Protein AF-A0A179IFD5-F1 (afdb_monomer_lite)

Sequence (68 aa):
MYTHNPGEKTNIITSVVAQAPAGAASAVVVNGWHTSRSDWRTHCTVDYYDANDNKLSREHIEFKLGQA

Foldseek 3Di:
DPPPDVPQVVQCVVQCVVPPDPQFPDKDFPAGFDADPVGRFTWTWMWTAHPVRHTDDIDTGTRDPDPD

pLDDT: mean 82.17, std 14.52, range [39.84, 95.81]

Organism: Cordyceps confragosa (NCBI:txid2714763)

Structure (mmCIF, N/CA/C/O backbone):
data_AF-A0A179IFD5-F1
#
_entry.id   AF-A0A179IFD5-F1
#
loop_
_atom_site.group_PDB
_atom_site.id
_atom_site.type_symbol
_atom_site.label_atom_id
_atom_site.label_alt_id
_atom_site.label_comp_id
_atom_site.label_asym_id
_atom_site.label_entity_id
_atom_site.label_seq_id
_atom_site.pdbx_PDB_ins_code
_atom_site.Cartn_x
_atom_site.Cartn_y
_atom_site.Cartn_z
_atom_site.occupancy
_atom_site.B_iso_or_equiv
_atom_site.auth_seq_id
_atom_site.auth_comp_id
_atom_site.auth_asym_id
_atom_site.auth_atom_id
_atom_site.pdbx_PDB_model_num
ATOM 1 N N . MET A 1 1 ? 11.019 -10.478 -6.564 1.00 49.41 1 MET A N 1
ATOM 2 C CA . MET A 1 1 ? 10.123 -9.324 -6.327 1.00 49.41 1 MET A CA 1
ATOM 3 C C . MET A 1 1 ? 10.961 -8.175 -5.767 1.00 49.41 1 MET A C 1
ATOM 5 O O . MET A 1 1 ? 11.661 -8.387 -4.788 1.00 49.41 1 MET A O 1
ATOM 9 N N . TYR A 1 2 ? 10.980 -7.026 -6.455 1.00 46.94 2 TYR A N 1
ATOM 10 C CA . TYR A 1 2 ? 11.715 -5.764 -6.183 1.00 46.94 2 TYR A CA 1
ATOM 11 C C . TYR A 1 2 ? 13.245 -5.753 -6.064 1.00 46.94 2 TYR A C 1
ATOM 13 O O . TYR A 1 2 ? 13.837 -4.678 -6.058 1.00 46.94 2 TYR A O 1
ATOM 21 N N . THR A 1 3 ? 13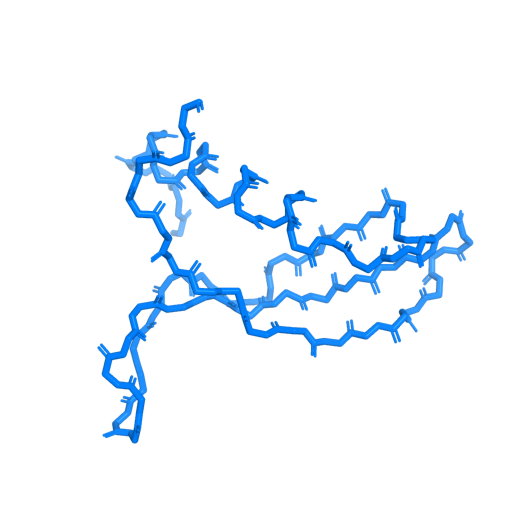.915 -6.901 -6.030 1.00 43.94 3 THR A N 1
ATOM 22 C CA . THR A 1 3 ? 15.363 -6.963 -5.768 1.00 43.94 3 THR A CA 1
ATOM 23 C C . THR A 1 3 ? 16.252 -6.387 -6.883 1.00 43.94 3 THR A C 1
ATOM 25 O O . THR A 1 3 ? 17.445 -6.237 -6.663 1.00 43.94 3 THR A O 1
ATOM 28 N N . HIS A 1 4 ? 15.714 -6.060 -8.064 1.00 50.56 4 HIS A N 1
ATOM 29 C CA . HIS A 1 4 ? 16.521 -5.678 -9.234 1.00 50.56 4 HIS A CA 1
ATOM 30 C C . HIS A 1 4 ? 16.297 -4.252 -9.761 1.00 50.56 4 HIS A C 1
ATOM 32 O O . HIS A 1 4 ? 16.954 -3.882 -10.727 1.00 50.56 4 HIS A O 1
ATOM 38 N N . ASN A 1 5 ? 15.414 -3.441 -9.154 1.00 62.50 5 ASN A N 1
ATOM 39 C CA . ASN A 1 5 ? 15.126 -2.102 -9.683 1.00 62.50 5 ASN A CA 1
ATOM 40 C C . ASN A 1 5 ? 14.751 -1.081 -8.583 1.00 62.50 5 ASN A C 1
ATOM 42 O O . ASN A 1 5 ? 13.576 -0.920 -8.238 1.00 62.50 5 ASN A O 1
ATOM 46 N N . PRO A 1 6 ? 15.731 -0.366 -7.999 1.00 65.69 6 PRO A N 1
ATOM 47 C CA . PRO A 1 6 ? 15.471 0.601 -6.929 1.00 65.69 6 PRO A CA 1
ATOM 48 C C . PRO A 1 6 ? 14.576 1.769 -7.375 1.00 65.69 6 PRO A C 1
ATOM 50 O O . PRO A 1 6 ? 13.789 2.265 -6.572 1.00 65.69 6 PRO A O 1
ATOM 53 N N . GLY A 1 7 ? 14.628 2.162 -8.654 1.00 70.06 7 GLY A N 1
ATOM 54 C CA . GLY A 1 7 ? 13.764 3.214 -9.203 1.00 70.06 7 GLY A CA 1
ATOM 55 C C . GLY A 1 7 ? 12.275 2.852 -9.175 1.00 70.06 7 GLY A C 1
ATOM 56 O O . GLY A 1 7 ? 11.438 3.692 -8.855 1.00 70.06 7 GLY A O 1
ATO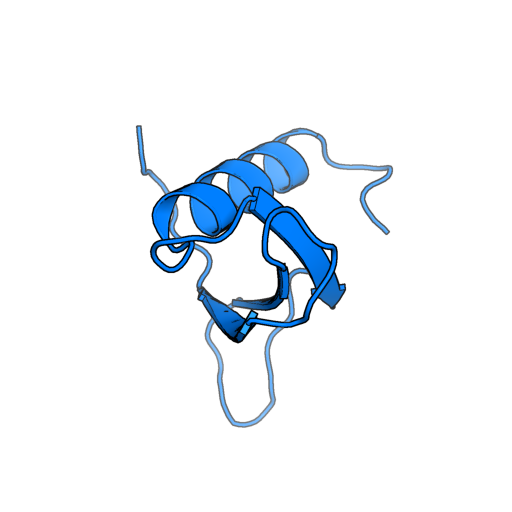M 57 N N . GLU A 1 8 ? 11.930 1.584 -9.415 1.00 75.88 8 GLU A N 1
ATOM 58 C CA . GLU A 1 8 ? 10.535 1.133 -9.351 1.00 75.88 8 GLU A CA 1
ATOM 59 C C . GLU A 1 8 ? 9.994 1.156 -7.923 1.00 75.88 8 GLU A C 1
ATOM 61 O O . GLU A 1 8 ? 8.846 1.546 -7.711 1.00 75.88 8 GLU A O 1
ATOM 66 N N . LYS A 1 9 ? 10.829 0.804 -6.935 1.00 77.00 9 LYS A N 1
ATOM 67 C CA . LYS A 1 9 ? 10.461 0.883 -5.516 1.00 77.00 9 LYS A CA 1
ATOM 68 C C . LYS A 1 9 ? 10.145 2.322 -5.105 1.00 77.00 9 LYS A C 1
ATOM 70 O O . LYS A 1 9 ? 9.134 2.544 -4.445 1.00 77.00 9 LYS A O 1
ATOM 75 N N . THR A 1 10 ? 10.968 3.288 -5.515 1.00 82.00 10 THR A N 1
ATOM 76 C CA . THR A 1 10 ? 10.710 4.710 -5.240 1.00 82.00 10 THR A CA 1
ATOM 77 C C . THR A 1 10 ? 9.389 5.162 -5.859 1.00 82.00 10 THR A C 1
ATOM 79 O O . THR A 1 10 ? 8.572 5.757 -5.165 1.00 82.00 10 THR A O 1
ATOM 82 N N . ASN A 1 11 ? 9.119 4.802 -7.118 1.00 82.44 11 ASN A N 1
ATOM 83 C CA . ASN A 1 11 ? 7.876 5.186 -7.795 1.00 82.44 11 ASN A CA 1
ATOM 84 C C . ASN A 1 11 ? 6.621 4.604 -7.124 1.00 82.44 11 ASN A C 1
ATOM 86 O O . ASN A 1 11 ? 5.590 5.275 -7.063 1.00 82.44 11 ASN A O 1
ATOM 90 N N . ILE A 1 12 ? 6.703 3.377 -6.598 1.00 83.56 12 ILE A N 1
ATOM 91 C CA . ILE A 1 12 ? 5.622 2.779 -5.799 1.00 83.56 12 ILE A CA 1
ATOM 92 C C . ILE A 1 12 ? 5.397 3.587 -4.545 1.00 83.56 12 ILE A C 1
ATOM 94 O O . ILE A 1 12 ? 4.273 3.999 -4.303 1.00 83.56 12 ILE A O 1
ATOM 98 N N . ILE A 1 13 ? 6.451 3.836 -3.768 1.00 85.81 13 ILE A N 1
ATOM 99 C CA . ILE A 1 13 ? 6.327 4.558 -2.501 1.00 85.81 13 ILE A CA 1
ATOM 100 C C . ILE A 1 13 ? 5.700 5.933 -2.745 1.00 85.81 13 ILE A C 1
ATOM 102 O O . ILE A 1 13 ? 4.718 6.265 -2.088 1.00 85.81 13 ILE A O 1
ATOM 106 N N . THR A 1 14 ? 6.188 6.688 -3.733 1.00 88.56 14 THR A N 1
ATOM 107 C CA . THR A 1 14 ? 5.627 8.001 -4.078 1.00 88.56 14 THR A CA 1
ATOM 108 C C . THR A 1 14 ? 4.152 7.900 -4.466 1.00 88.56 14 THR A C 1
ATOM 110 O O . THR A 1 14 ? 3.334 8.651 -3.942 1.00 88.56 14 THR A O 1
ATOM 113 N N . SER A 1 15 ? 3.787 6.943 -5.326 1.00 88.19 15 SER A N 1
ATOM 114 C CA . SER A 1 15 ? 2.398 6.775 -5.780 1.00 88.19 15 SER A CA 1
ATOM 115 C C . SER A 1 15 ? 1.464 6.333 -4.651 1.00 88.19 15 SER A C 1
ATOM 117 O O . SER A 1 15 ? 0.335 6.812 -4.575 1.00 88.19 15 SER A O 1
ATOM 119 N N . VAL A 1 16 ? 1.935 5.444 -3.771 1.00 90.56 16 VAL A N 1
ATOM 120 C CA . VAL A 1 16 ? 1.198 4.919 -2.612 1.00 90.56 16 VAL A CA 1
ATOM 121 C C . VAL A 1 16 ? 0.959 5.999 -1.571 1.00 90.56 16 VAL A C 1
ATOM 123 O O . VAL A 1 16 ? -0.146 6.086 -1.045 1.00 90.56 16 VAL A O 1
ATOM 126 N N . VAL A 1 17 ? 1.966 6.825 -1.285 1.00 90.50 17 VAL A N 1
ATOM 127 C CA . VAL A 1 17 ? 1.840 7.941 -0.339 1.00 90.50 17 VAL A CA 1
ATOM 128 C C . VAL A 1 17 ? 0.928 9.028 -0.907 1.00 90.50 17 VAL A C 1
ATOM 130 O O . VAL A 1 17 ? 0.054 9.515 -0.198 1.00 90.50 17 VAL A O 1
ATOM 133 N N . ALA A 1 18 ? 1.074 9.375 -2.189 1.00 90.38 18 ALA A N 1
ATOM 134 C CA . ALA A 1 18 ? 0.261 10.409 -2.832 1.00 90.38 18 ALA A CA 1
ATOM 135 C C . ALA A 1 18 ? -1.232 10.048 -2.924 1.00 90.38 18 ALA A C 1
ATOM 137 O O . ALA A 1 18 ? -2.078 10.938 -2.958 1.00 90.38 18 ALA A O 1
ATOM 138 N N . GLN A 1 19 ? -1.552 8.754 -2.984 1.00 89.50 19 GLN A N 1
ATOM 139 C CA . GLN A 1 19 ? -2.921 8.238 -3.096 1.00 89.50 19 GLN A CA 1
ATOM 140 C C . GLN A 1 19 ? -3.436 7.636 -1.781 1.00 89.50 19 GLN A C 1
ATOM 142 O O . GLN A 1 19 ? -4.502 7.024 -1.763 1.00 89.50 19 GLN A O 1
ATOM 147 N N . ALA A 1 20 ? -2.698 7.805 -0.679 1.00 90.94 20 ALA A N 1
ATOM 148 C CA . ALA A 1 20 ? -3.107 7.287 0.616 1.00 90.94 20 ALA A CA 1
ATOM 149 C C . ALA A 1 20 ? -4.399 7.974 1.102 1.00 90.94 20 ALA A C 1
ATOM 151 O O . ALA A 1 20 ? -4.492 9.206 1.064 1.00 90.94 20 ALA A O 1
ATOM 152 N N . PRO A 1 21 ? -5.393 7.210 1.590 1.00 90.31 21 PRO A N 1
ATOM 153 C CA . PRO A 1 21 ? -6.590 7.790 2.175 1.00 90.31 21 PRO A CA 1
ATOM 154 C C . PRO A 1 21 ? -6.258 8.512 3.487 1.00 90.31 21 PRO A C 1
ATOM 156 O O . PRO A 1 21 ? -5.319 8.159 4.206 1.00 90.31 21 PRO A O 1
ATOM 159 N N . ALA A 1 22 ? -7.061 9.522 3.827 1.00 91.88 22 ALA A N 1
ATOM 160 C CA . ALA A 1 22 ? -6.908 10.238 5.088 1.00 91.88 22 ALA A CA 1
ATOM 161 C C . ALA A 1 22 ? -7.021 9.269 6.278 1.00 91.88 22 ALA A C 1
ATOM 163 O O . ALA A 1 22 ? -7.953 8.471 6.355 1.00 91.88 22 ALA A O 1
ATOM 164 N N . GLY A 1 23 ? -6.069 9.353 7.209 1.00 90.94 23 GLY A N 1
ATOM 165 C CA . GLY A 1 23 ? -5.992 8.462 8.370 1.00 90.94 23 GLY A CA 1
ATOM 166 C C . GLY A 1 23 ? -5.142 7.206 8.160 1.00 90.94 23 GLY A C 1
ATOM 167 O O . GLY A 1 23 ? -4.897 6.495 9.133 1.00 90.94 23 GLY A O 1
ATOM 168 N N . ALA A 1 24 ? -4.642 6.949 6.946 1.00 93.25 24 ALA A N 1
ATOM 169 C CA . ALA A 1 24 ? -3.663 5.891 6.726 1.00 93.25 24 ALA A CA 1
ATOM 170 C C . ALA A 1 24 ? -2.328 6.229 7.408 1.00 93.25 24 ALA A C 1
ATOM 172 O O . ALA A 1 24 ? -1.733 7.277 7.155 1.00 93.25 24 ALA A O 1
ATOM 173 N N . ALA A 1 25 ? -1.856 5.320 8.257 1.00 94.31 25 ALA A N 1
ATOM 174 C CA . ALA A 1 25 ? -0.560 5.398 8.924 1.00 94.31 25 ALA A CA 1
ATOM 175 C C . ALA A 1 25 ? 0.468 4.455 8.285 1.00 94.31 25 ALA A C 1
ATOM 177 O O . ALA A 1 25 ? 1.663 4.751 8.278 1.00 94.31 25 ALA A O 1
ATOM 178 N N . SER A 1 26 ? 0.015 3.331 7.728 1.00 93.38 26 SER A N 1
ATOM 179 C CA . SER A 1 26 ? 0.873 2.371 7.039 1.00 93.38 26 SER A CA 1
ATOM 180 C C . SER A 1 26 ? 0.177 1.770 5.817 1.00 93.38 26 SER A C 1
ATOM 182 O O . SER A 1 26 ? -1.043 1.853 5.650 1.00 93.38 26 SER A O 1
ATOM 184 N N . ALA A 1 27 ? 0.982 1.203 4.919 1.00 93.12 27 ALA A N 1
ATOM 185 C CA . ALA A 1 27 ? 0.512 0.587 3.690 1.00 93.12 27 ALA A CA 1
ATOM 186 C C . ALA A 1 27 ? 1.302 -0.689 3.393 1.00 93.12 27 ALA A C 1
ATOM 188 O O . ALA A 1 27 ? 2.525 -0.731 3.555 1.00 93.12 27 ALA A O 1
ATOM 189 N N . VAL A 1 28 ? 0.606 -1.714 2.909 1.00 93.19 28 VAL A N 1
ATOM 190 C CA . VAL A 1 28 ? 1.187 -2.988 2.485 1.00 93.19 28 VAL A CA 1
ATOM 191 C C . VAL A 1 28 ? 0.871 -3.204 1.014 1.00 93.19 28 VAL A C 1
ATOM 193 O O . VAL A 1 28 ? -0.287 -3.317 0.618 1.00 93.19 28 VAL A O 1
ATOM 196 N N . VAL A 1 29 ? 1.915 -3.294 0.192 1.00 90.25 29 VAL A N 1
ATOM 197 C CA . VAL A 1 29 ? 1.778 -3.649 -1.224 1.00 90.25 29 VAL A CA 1
ATOM 198 C C . VAL A 1 29 ? 1.530 -5.152 -1.313 1.00 90.25 29 VAL A C 1
ATO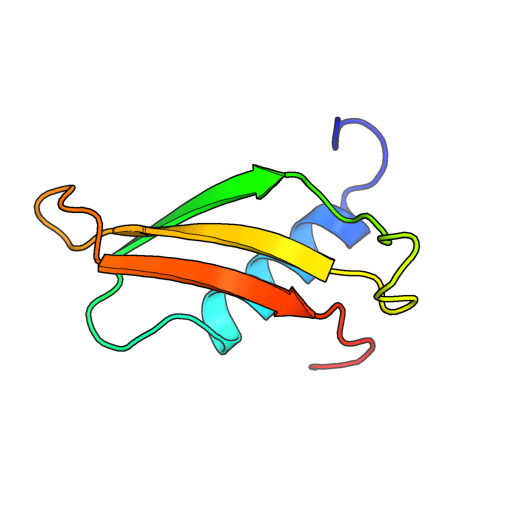M 200 O O . VAL A 1 29 ? 2.448 -5.953 -1.152 1.00 90.25 29 VAL A O 1
ATOM 203 N N . VAL A 1 30 ? 0.275 -5.526 -1.550 1.00 90.44 30 VAL A N 1
ATOM 204 C CA . VAL A 1 30 ? -0.179 -6.922 -1.637 1.00 90.44 30 VAL A CA 1
ATOM 205 C C . VAL A 1 30 ? 0.296 -7.557 -2.936 1.00 90.44 30 VAL A C 1
ATOM 207 O O . VAL A 1 30 ? 0.737 -8.703 -2.955 1.00 90.44 30 VAL A O 1
ATOM 210 N N . ASN A 1 31 ? 0.205 -6.799 -4.028 1.00 85.44 31 ASN A N 1
ATOM 211 C CA . ASN A 1 31 ? 0.676 -7.224 -5.333 1.00 85.44 31 ASN A CA 1
ATOM 212 C C . ASN A 1 31 ? 1.411 -6.070 -6.001 1.00 85.44 31 ASN A C 1
ATOM 214 O O . ASN A 1 31 ? 0.934 -4.934 -5.979 1.00 85.44 31 ASN A O 1
ATOM 218 N N . GLY A 1 32 ? 2.580 -6.362 -6.567 1.00 81.62 32 GLY A N 1
ATOM 219 C CA . GLY A 1 32 ? 3.394 -5.353 -7.229 1.00 81.62 32 GLY A CA 1
ATOM 220 C C . GLY A 1 32 ? 2.782 -4.847 -8.530 1.00 81.62 32 GLY A C 1
ATOM 221 O O . GLY A 1 32 ? 1.642 -5.173 -8.856 1.00 81.62 32 GLY A O 1
ATOM 222 N N . TRP A 1 33 ? 3.542 -4.045 -9.277 1.00 84.75 33 TRP A N 1
ATOM 223 C CA . TRP A 1 33 ? 3.107 -3.579 -10.592 1.00 84.75 33 TRP A CA 1
ATOM 224 C C . TRP A 1 33 ? 2.729 -4.752 -11.492 1.00 84.75 33 TRP A C 1
ATOM 226 O O . TRP A 1 33 ? 3.549 -5.624 -11.780 1.00 84.75 33 TRP A O 1
ATOM 236 N N . HIS A 1 34 ? 1.483 -4.761 -11.937 1.00 83.19 34 HIS A N 1
ATOM 237 C CA . HIS A 1 34 ? 0.963 -5.738 -12.871 1.00 83.19 34 HIS A CA 1
ATOM 238 C C . HIS A 1 34 ? -0.095 -5.089 -13.763 1.00 83.19 34 HIS A C 1
ATOM 240 O O . HIS A 1 34 ? -0.581 -3.989 -13.498 1.00 83.19 34 HIS A O 1
ATOM 246 N N . THR A 1 35 ? -0.426 -5.779 -14.845 1.00 82.06 35 THR A N 1
ATOM 247 C CA . THR A 1 35 ? -1.563 -5.467 -15.708 1.00 82.06 35 THR A CA 1
ATOM 248 C C . THR A 1 35 ? -2.564 -6.612 -15.612 1.00 82.06 35 THR A C 1
ATOM 250 O O . THR A 1 35 ? -2.194 -7.767 -15.385 1.00 82.06 35 THR A O 1
ATOM 253 N N . SER A 1 36 ? -3.846 -6.303 -15.768 1.00 76.50 36 SER A N 1
ATOM 254 C CA . SER A 1 36 ? -4.917 -7.298 -15.800 1.00 76.50 36 SER A CA 1
ATOM 255 C C . SER A 1 36 ? -5.463 -7.423 -17.218 1.00 76.50 36 SER A C 1
ATOM 257 O O . SER A 1 36 ? -5.449 -6.474 -17.992 1.00 76.50 36 SER A O 1
ATOM 259 N N . ARG A 1 37 ? -6.011 -8.587 -17.585 1.00 76.94 37 ARG A N 1
ATOM 260 C CA . ARG A 1 37 ? -6.585 -8.785 -18.935 1.00 76.94 37 ARG A CA 1
ATOM 261 C C . ARG A 1 37 ? -7.684 -7.767 -19.279 1.00 76.94 37 ARG A C 1
ATOM 263 O O . ARG A 1 37 ? -7.864 -7.437 -20.447 1.00 76.94 37 ARG A O 1
ATOM 270 N N . SER A 1 38 ? -8.394 -7.287 -18.261 1.00 78.12 38 SER A N 1
ATOM 271 C CA . SER A 1 38 ? -9.461 -6.289 -18.381 1.00 78.12 38 SER A CA 1
ATOM 272 C C . SER A 1 38 ? -9.004 -4.859 -18.071 1.00 78.12 38 SER A C 1
ATOM 274 O O . SER A 1 38 ? -9.731 -3.926 -18.392 1.00 78.12 38 SER A O 1
ATOM 276 N N . ASP A 1 39 ? -7.819 -4.679 -17.476 1.00 72.81 39 ASP A N 1
ATOM 277 C CA . ASP A 1 39 ? -7.236 -3.368 -17.179 1.00 72.81 39 ASP A CA 1
ATOM 278 C C . ASP A 1 39 ? -5.774 -3.343 -17.631 1.00 72.81 39 ASP A C 1
ATOM 280 O O . ASP A 1 39 ? -4.874 -3.912 -17.007 1.00 72.81 39 ASP A O 1
ATOM 284 N N . TRP A 1 40 ? -5.570 -2.683 -18.765 1.00 79.81 40 TRP A N 1
ATOM 285 C CA . TRP A 1 40 ? -4.291 -2.610 -19.453 1.00 79.81 40 TRP A CA 1
ATOM 286 C C . TRP A 1 40 ? -3.349 -1.583 -18.815 1.00 79.81 40 TRP A C 1
ATOM 288 O O . TRP A 1 40 ? -2.202 -1.466 -19.247 1.00 79.81 40 TRP A O 1
ATOM 298 N N . ARG A 1 41 ? -3.804 -0.832 -17.800 1.00 82.88 41 ARG A N 1
ATOM 299 C CA . ARG A 1 41 ? -2.956 0.086 -17.042 1.00 82.88 41 ARG A CA 1
ATOM 300 C C . ARG A 1 41 ? -2.129 -0.700 -16.037 1.00 82.88 41 ARG A C 1
ATOM 302 O O . ARG A 1 41 ? -2.631 -1.575 -15.330 1.00 82.88 41 ARG A O 1
ATOM 309 N N . THR A 1 42 ? -0.853 -0.348 -15.941 1.00 85.44 42 THR A N 1
ATOM 310 C CA . THR A 1 42 ? 0.022 -0.861 -14.889 1.00 85.44 42 THR A CA 1
ATOM 311 C C . THR A 1 42 ? -0.425 -0.298 -13.545 1.00 85.44 42 THR A C 1
ATOM 313 O O . THR A 1 42 ? -0.410 0.918 -13.344 1.00 85.44 42 THR A O 1
ATOM 316 N N . HIS A 1 43 ? -0.797 -1.175 -12.620 1.00 87.62 43 HIS A N 1
ATOM 317 C CA . HIS A 1 43 ? -1.223 -0.809 -11.273 1.00 87.62 43 HIS A CA 1
ATOM 318 C C . HIS A 1 43 ? -0.654 -1.779 -10.235 1.00 87.62 43 HIS A C 1
ATOM 320 O O . HIS A 1 43 ? -0.202 -2.875 -10.564 1.00 87.62 43 HIS A O 1
ATOM 326 N N . CYS A 1 44 ? -0.624 -1.361 -8.974 1.00 89.25 44 CYS A N 1
ATOM 327 C CA . CYS A 1 44 ? -0.317 -2.234 -7.847 1.00 89.25 44 CYS A CA 1
ATOM 328 C C . CYS A 1 44 ? -1.487 -2.237 -6.862 1.00 89.25 44 CYS A C 1
ATOM 330 O O . CYS A 1 44 ? -2.259 -1.282 -6.785 1.00 89.25 44 CYS A O 1
ATOM 332 N N . THR A 1 45 ? -1.645 -3.341 -6.136 1.00 91.31 45 THR A N 1
ATOM 333 C CA . THR A 1 45 ? -2.710 -3.487 -5.138 1.00 91.31 45 THR A CA 1
ATOM 334 C C . THR A 1 45 ? -2.130 -3.225 -3.764 1.00 91.31 45 THR A C 1
ATOM 336 O O . THR A 1 45 ? -1.139 -3.856 -3.381 1.00 91.31 45 THR A O 1
ATOM 339 N N . VAL A 1 46 ? -2.759 -2.325 -3.015 1.00 93.62 46 VAL A N 1
ATOM 340 C CA . VAL A 1 46 ? -2.242 -1.843 -1.735 1.00 93.62 46 VAL A CA 1
ATOM 341 C C . VAL A 1 46 ? -3.338 -1.874 -0.685 1.00 93.62 46 VAL A C 1
ATOM 343 O O . VAL A 1 46 ? -4.457 -1.433 -0.930 1.00 93.62 46 VAL A O 1
ATOM 346 N N . ASP A 1 47 ? -3.008 -2.414 0.483 1.00 95.81 47 ASP A N 1
ATOM 347 C CA . ASP A 1 47 ? -3.844 -2.340 1.676 1.00 95.81 47 ASP A CA 1
ATOM 348 C C . ASP A 1 47 ? -3.343 -1.206 2.570 1.00 95.81 47 ASP A C 1
ATOM 350 O O . ASP A 1 47 ? -2.152 -1.151 2.878 1.00 95.81 47 ASP A O 1
ATOM 354 N N . TYR A 1 48 ? -4.243 -0.318 2.988 1.00 95.56 48 TYR A N 1
ATOM 355 C CA . TYR A 1 48 ? -3.947 0.773 3.916 1.00 95.56 48 TYR A CA 1
ATOM 356 C C . TYR A 1 48 ? -4.455 0.449 5.314 1.00 95.56 48 TYR A C 1
ATOM 358 O O . TYR A 1 48 ? -5.535 -0.129 5.471 1.00 95.56 48 TYR A O 1
ATOM 366 N N . TYR A 1 49 ? -3.700 0.872 6.321 1.00 95.75 49 TYR A N 1
ATOM 367 C CA . TYR A 1 49 ? -4.000 0.629 7.726 1.00 95.75 49 TYR A CA 1
ATOM 368 C C . TYR A 1 49 ? -3.908 1.922 8.532 1.00 95.75 49 TYR A C 1
ATOM 370 O O . TYR A 1 49 ? -3.133 2.824 8.194 1.00 95.75 49 TYR A O 1
ATOM 378 N N . ASP A 1 50 ? -4.708 2.017 9.590 1.00 94.25 50 ASP A N 1
ATOM 379 C CA . ASP A 1 50 ? -4.640 3.110 10.556 1.00 94.25 50 ASP A CA 1
ATOM 380 C C . ASP A 1 50 ? -3.473 2.925 11.547 1.00 94.25 50 ASP A C 1
ATOM 382 O O . ASP A 1 50 ? -2.713 1.956 11.496 1.00 94.25 50 ASP A O 1
ATOM 386 N N . ALA A 1 51 ? -3.320 3.871 12.475 1.00 94.62 51 ALA A N 1
ATOM 387 C CA . ALA A 1 51 ? -2.276 3.817 13.501 1.00 94.62 51 ALA A CA 1
ATOM 388 C C . ALA A 1 51 ? -2.448 2.671 14.521 1.00 94.62 51 ALA A C 1
ATOM 390 O O . ALA A 1 51 ? -1.525 2.398 15.285 1.00 94.62 51 ALA A O 1
ATOM 391 N N . ASN A 1 52 ? -3.611 2.015 14.546 1.00 95.31 52 ASN A N 1
ATOM 392 C CA . ASN A 1 52 ? -3.934 0.884 15.413 1.00 95.31 52 ASN A CA 1
ATOM 393 C C . ASN A 1 52 ? -3.858 -0.460 14.664 1.00 95.31 52 ASN A C 1
ATOM 395 O O . ASN A 1 52 ? -4.349 -1.463 15.180 1.00 95.31 52 ASN A O 1
ATOM 399 N N . ASP A 1 53 ? -3.271 -0.481 13.461 1.00 92.25 53 ASP A N 1
ATOM 400 C CA . ASP A 1 53 ? -3.172 -1.657 12.584 1.00 92.25 53 ASP A CA 1
ATOM 401 C C . ASP A 1 53 ? -4.531 -2.159 12.044 1.00 92.25 53 ASP A C 1
ATOM 403 O O . ASP A 1 53 ? -4.640 -3.254 11.490 1.00 92.25 53 ASP A O 1
ATOM 407 N N . ASN A 1 54 ? -5.596 -1.354 12.136 1.00 94.44 54 ASN A N 1
ATOM 408 C CA . ASN A 1 54 ? -6.874 -1.696 11.518 1.00 94.44 54 ASN A CA 1
ATOM 409 C C . ASN A 1 54 ? -6.825 -1.407 10.021 1.00 94.44 54 ASN A C 1
ATOM 411 O O . ASN A 1 54 ? -6.449 -0.314 9.594 1.00 94.44 54 ASN A O 1
ATOM 415 N N . LYS A 1 55 ? -7.283 -2.364 9.209 1.00 94.00 55 LYS A N 1
ATOM 416 C CA . LYS A 1 55 ? -7.394 -2.176 7.761 1.00 94.00 55 LYS A CA 1
ATOM 417 C C . LYS A 1 55 ? -8.454 -1.120 7.437 1.00 94.00 55 LYS A C 1
ATOM 419 O O . LYS A 1 55 ? -9.629 -1.314 7.735 1.00 94.00 55 LYS A O 1
ATOM 424 N N . LEU A 1 56 ? -8.035 -0.050 6.767 1.00 94.00 56 LEU A N 1
ATOM 425 C CA . LEU A 1 56 ? -8.908 1.025 6.296 1.00 94.00 56 LEU A CA 1
ATOM 426 C C . LEU A 1 56 ? -9.546 0.667 4.956 1.00 94.00 56 LEU A C 1
ATOM 428 O O . LEU A 1 56 ? -10.769 0.637 4.831 1.00 94.00 56 LEU A O 1
ATOM 432 N N . SER A 1 57 ? -8.721 0.379 3.948 1.00 93.94 57 SER A N 1
ATOM 433 C CA . SER A 1 57 ? -9.198 0.053 2.605 1.00 93.94 57 SER A CA 1
ATOM 434 C C . SER A 1 57 ? -8.172 -0.745 1.800 1.00 93.94 57 SER A C 1
ATOM 436 O O . SER A 1 57 ? -7.029 -0.949 2.222 1.00 93.94 57 SER A O 1
ATOM 438 N N . ARG A 1 58 ? -8.618 -1.248 0.644 1.00 94.88 58 ARG A N 1
ATOM 439 C CA . ARG A 1 58 ? -7.771 -1.825 -0.401 1.00 94.88 58 ARG A CA 1
ATOM 440 C C . ARG A 1 58 ? -7.948 -0.990 -1.658 1.00 94.88 58 ARG A C 1
ATOM 442 O O . ARG A 1 58 ? -9.057 -0.934 -2.177 1.00 94.88 58 ARG A O 1
ATOM 449 N N . GLU A 1 59 ? -6.854 -0.454 -2.177 1.00 91.12 59 GLU A N 1
ATOM 450 C CA . GLU A 1 59 ? -6.861 0.392 -3.368 1.00 91.12 59 GLU A CA 1
ATOM 451 C C . GLU A 1 59 ? -6.012 -0.203 -4.495 1.00 91.12 59 GLU A C 1
ATOM 453 O O . GLU A 1 59 ? -5.040 -0.937 -4.269 1.00 91.12 59 GLU A O 1
ATOM 458 N N . HIS A 1 60 ? -6.377 0.1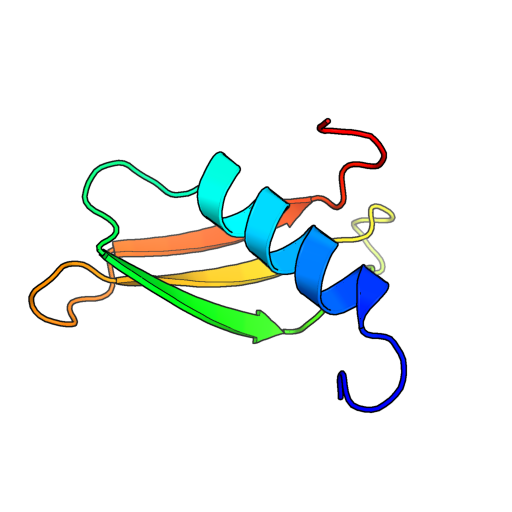56 -5.726 1.00 90.06 60 HIS A N 1
ATOM 4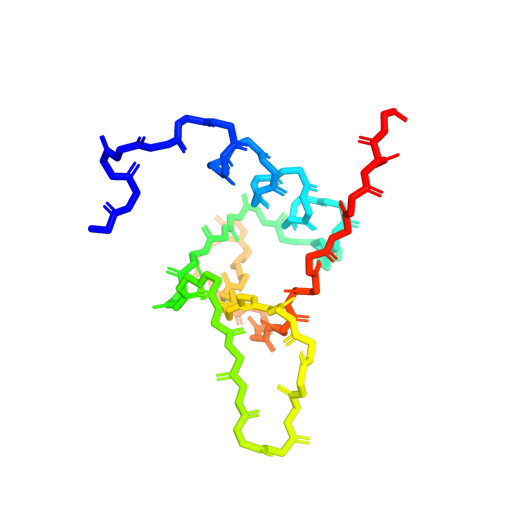59 C CA . HIS A 1 60 ? -5.539 -0.035 -6.903 1.00 90.06 60 HIS A CA 1
ATOM 460 C C . HIS A 1 60 ? -4.833 1.276 -7.215 1.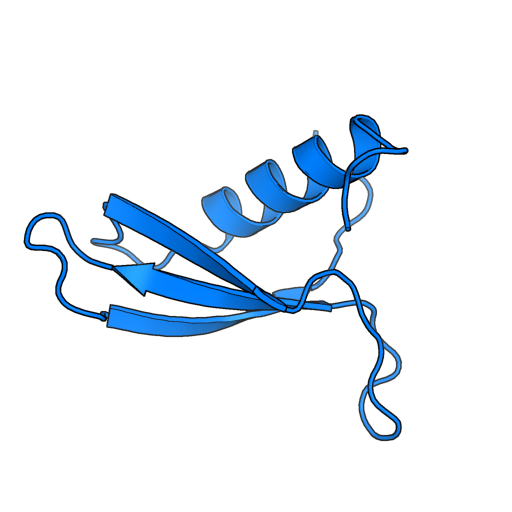00 90.06 60 HIS A C 1
ATOM 462 O O . HIS A 1 60 ? -5.456 2.262 -7.597 1.00 90.06 60 HIS A O 1
ATOM 468 N N . ILE A 1 61 ? -3.519 1.273 -7.038 1.00 88.12 61 ILE A N 1
ATOM 469 C CA . ILE A 1 61 ? -2.675 2.437 -7.259 1.00 88.12 61 ILE A CA 1
ATOM 470 C C . ILE A 1 61 ? -2.168 2.351 -8.688 1.00 88.12 61 ILE A C 1
ATOM 472 O O . ILE A 1 61 ? -1.469 1.401 -9.034 1.00 88.12 61 ILE A O 1
ATOM 476 N N . GLU A 1 62 ? -2.528 3.317 -9.527 1.00 85.50 62 GLU A N 1
ATOM 477 C CA . GLU A 1 62 ? -2.038 3.392 -10.905 1.00 85.50 62 GLU A CA 1
ATOM 478 C C . GLU A 1 62 ? -0.596 3.911 -10.940 1.00 85.50 62 GLU A C 1
ATOM 480 O O . GLU A 1 62 ? -0.230 4.829 -10.199 1.00 85.50 62 GLU A O 1
ATOM 485 N N . PHE A 1 63 ? 0.226 3.351 -11.830 1.00 76.06 63 PHE A N 1
ATOM 486 C CA . PHE A 1 63 ? 1.567 3.866 -12.078 1.00 76.06 63 PHE A CA 1
ATOM 487 C C . PHE A 1 63 ? 1.490 5.218 -12.796 1.00 76.06 63 PHE A C 1
ATOM 489 O O . PHE A 1 63 ? 1.001 5.302 -13.925 1.00 76.06 63 PHE A O 1
ATOM 496 N N . LYS A 1 64 ? 2.015 6.278 -12.172 1.00 67.94 64 LYS A N 1
ATOM 497 C CA . LYS A 1 64 ? 2.129 7.604 -12.793 1.00 67.94 64 LYS A CA 1
ATOM 498 C C . LYS A 1 64 ? 3.596 7.971 -12.993 1.00 67.94 64 LYS A C 1
ATOM 500 O O . LYS A 1 64 ? 4.340 8.174 -12.038 1.00 67.94 64 LYS A O 1
ATOM 505 N N . LEU A 1 65 ? 4.011 8.065 -14.255 1.00 55.56 65 LEU A N 1
ATOM 506 C CA . LEU A 1 65 ? 5.314 8.608 -14.642 1.00 55.56 65 LEU A CA 1
ATOM 507 C C . LEU A 1 65 ? 5.308 10.129 -14.427 1.00 55.56 65 LEU A C 1
ATOM 509 O O . LEU A 1 65 ? 4.487 10.825 -15.019 1.00 55.56 65 LEU A O 1
ATOM 513 N N . GLY A 1 66 ? 6.241 10.639 -13.618 1.00 53.75 66 GLY A N 1
ATOM 514 C CA . GLY A 1 66 ? 6.554 12.073 -13.574 1.00 53.75 66 GLY A CA 1
ATOM 515 C C . GLY A 1 66 ? 5.895 12.907 -12.473 1.00 53.75 66 GLY A C 1
ATOM 516 O O . GLY A 1 66 ? 5.763 14.112 -12.657 1.00 53.75 66 GLY A O 1
ATOM 517 N N . GLN A 1 67 ? 5.507 12.329 -11.331 1.00 47.91 67 GLN A N 1
ATOM 518 C CA . GLN A 1 67 ? 5.238 13.148 -10.141 1.00 47.91 67 GLN A CA 1
ATOM 519 C C . GLN A 1 67 ? 6.574 13.531 -9.487 1.00 47.91 67 GLN A C 1
ATOM 521 O O . GLN A 1 67 ? 7.120 12.774 -8.685 1.00 47.91 67 GLN A O 1
ATOM 526 N N . ALA A 1 68 ? 7.118 14.661 -9.939 1.00 39.84 68 ALA A N 1
ATOM 527 C CA . ALA A 1 68 ? 8.240 15.380 -9.342 1.00 39.84 68 ALA A CA 1
ATOM 528 C C . ALA A 1 68 ? 7.721 16.515 -8.453 1.00 39.84 68 ALA A C 1
ATOM 530 O O . ALA A 1 68 ? 6.669 17.095 -8.813 1.00 39.84 68 ALA A O 1
#

Secondary structure (DSSP, 8-state):
--TT-HHHHHHHHHHHHHTPPTT--EEEEEEEEEEETTEEEEEEEEEEE-TTS-EEEEEEEEP-TT--

Radius of gyration: 12.24 Å; chains: 1; bounding box: 26×25×35 Å